Protein AF-A0A847BJX9-F1 (afdb_monomer_lite)

Radius of gyration: 19.67 Å; chains: 1; bounding box: 45×33×48 Å

Structure (mmCIF, N/CA/C/O backbone):
data_AF-A0A847BJX9-F1
#
_entry.id   AF-A0A847BJX9-F1
#
loop_
_atom_site.group_PDB
_atom_site.id
_atom_site.type_symbol
_atom_site.label_atom_id
_atom_site.label_alt_id
_atom_site.label_comp_id
_atom_site.label_asym_id
_atom_site.label_entity_id
_atom_site.label_seq_id
_atom_site.pdbx_PDB_ins_code
_atom_site.Cartn_x
_atom_site.Cartn_y
_atom_site.Cartn_z
_atom_site.occupancy
_atom_site.B_iso_or_equiv
_atom_site.auth_seq_id
_atom_site.auth_comp_id
_atom_site.auth_asym_id
_atom_site.auth_atom_id
_atom_site.pdbx_PDB_model_num
ATOM 1 N N . MET A 1 1 ? -15.740 -5.494 -21.983 1.00 63.59 1 MET A N 1
ATOM 2 C CA . MET A 1 1 ? -16.234 -5.280 -20.609 1.00 63.59 1 MET A CA 1
ATOM 3 C C . MET A 1 1 ? -17.087 -4.035 -20.627 1.00 63.59 1 MET A C 1
ATOM 5 O O . MET A 1 1 ? -16.631 -3.018 -21.142 1.00 63.59 1 MET A O 1
ATOM 9 N N . SER A 1 2 ? -18.338 -4.132 -20.196 1.00 86.06 2 SER A N 1
ATOM 10 C CA . SER A 1 2 ? -19.243 -2.979 -20.210 1.00 86.06 2 SER A CA 1
ATOM 11 C C . SER A 1 2 ? -18.883 -2.010 -19.076 1.00 86.06 2 SER A C 1
ATOM 13 O O . SER A 1 2 ? -18.376 -2.424 -18.034 1.00 86.06 2 SER A O 1
ATOM 15 N N . HIS A 1 3 ? -19.139 -0.709 -19.247 1.00 85.31 3 HIS A N 1
ATOM 16 C CA . HIS A 1 3 ? -18.865 0.291 -18.201 1.00 85.31 3 HIS A CA 1
ATOM 17 C C . HIS A 1 3 ? -19.582 -0.025 -16.874 1.00 85.31 3 HIS A C 1
ATOM 19 O O . HIS A 1 3 ? -19.075 0.299 -15.802 1.00 85.31 3 HIS A O 1
ATOM 25 N N . LEU A 1 4 ? -20.726 -0.714 -16.944 1.00 87.62 4 LEU A N 1
ATOM 26 C CA . LEU A 1 4 ? -21.497 -1.163 -15.785 1.00 87.62 4 LEU A CA 1
ATOM 27 C C . LEU A 1 4 ? -20.768 -2.250 -14.980 1.00 87.62 4 LEU A C 1
ATOM 29 O O . LEU A 1 4 ? -20.780 -2.206 -13.752 1.00 87.62 4 LEU A O 1
ATOM 33 N N . GLU A 1 5 ? -20.074 -3.177 -15.646 1.00 89.88 5 GLU A N 1
ATOM 34 C CA . GLU A 1 5 ? -19.258 -4.196 -14.970 1.00 89.88 5 GLU A CA 1
ATOM 35 C C . GLU A 1 5 ? -18.100 -3.548 -14.205 1.00 89.88 5 GLU A C 1
ATOM 37 O O . GLU A 1 5 ? -17.896 -3.845 -13.030 1.00 89.88 5 GLU A O 1
ATOM 42 N N . LEU A 1 6 ? -17.393 -2.601 -14.830 1.00 92.38 6 LEU A N 1
ATOM 43 C CA . LEU A 1 6 ? -16.296 -1.853 -14.201 1.00 92.38 6 LEU A CA 1
ATOM 44 C C . LEU A 1 6 ? -16.742 -1.144 -12.917 1.00 92.38 6 LEU A C 1
ATOM 46 O O . LEU A 1 6 ? -16.083 -1.265 -11.884 1.00 92.38 6 LEU A O 1
ATOM 50 N N . ILE A 1 7 ? -17.883 -0.452 -12.962 1.00 94.25 7 ILE A N 1
ATOM 51 C CA . ILE A 1 7 ? -18.446 0.225 -11.788 1.00 94.25 7 ILE A CA 1
ATOM 52 C C . ILE A 1 7 ? -18.801 -0.795 -10.702 1.00 94.25 7 ILE A C 1
ATOM 54 O O . ILE A 1 7 ? -18.477 -0.577 -9.535 1.00 94.25 7 ILE A O 1
ATOM 58 N N . SER A 1 8 ? -19.401 -1.930 -11.072 1.00 92.75 8 SER A N 1
ATOM 59 C CA . SER A 1 8 ? -19.750 -2.976 -10.106 1.00 92.75 8 SER A CA 1
ATOM 60 C C . SER A 1 8 ? -18.516 -3.548 -9.394 1.00 92.75 8 SER A C 1
ATOM 62 O O . SER A 1 8 ? -18.521 -3.665 -8.169 1.00 92.75 8 SER A O 1
ATOM 64 N N . TYR A 1 9 ? -17.420 -3.799 -10.120 1.00 94.38 9 TYR A N 1
ATOM 65 C CA . TYR A 1 9 ? -16.166 -4.269 -9.530 1.00 94.38 9 TYR A CA 1
ATOM 66 C C . TYR A 1 9 ? -15.570 -3.250 -8.564 1.00 94.38 9 TYR A C 1
ATOM 68 O O . TYR A 1 9 ? -15.200 -3.612 -7.448 1.00 94.38 9 TYR A O 1
ATOM 76 N N . ILE A 1 10 ? -15.517 -1.975 -8.959 1.00 93.88 10 ILE A N 1
ATOM 77 C CA . ILE A 1 10 ? -14.992 -0.905 -8.103 1.00 93.88 10 ILE A CA 1
ATOM 78 C C . ILE A 1 10 ? -15.798 -0.818 -6.805 1.00 93.88 10 ILE A C 1
ATOM 80 O O . ILE A 1 10 ? -15.204 -0.749 -5.730 1.00 93.88 10 ILE A O 1
ATOM 84 N N . VAL A 1 11 ? -17.130 -0.878 -6.883 1.00 95.50 11 VAL A N 1
ATOM 85 C CA . VAL A 1 11 ? -18.009 -0.820 -5.705 1.00 95.50 11 VAL A CA 1
ATOM 86 C C . VAL A 1 11 ? -17.778 -2.012 -4.779 1.00 95.50 11 VAL A C 1
ATOM 88 O O . VAL A 1 11 ? -17.612 -1.821 -3.574 1.00 95.50 11 VAL A O 1
ATOM 91 N N . VAL A 1 12 ? -17.713 -3.232 -5.319 1.00 95.62 12 VAL A N 1
ATOM 92 C CA . VAL A 1 12 ? -17.476 -4.442 -4.514 1.00 95.62 12 VAL A CA 1
ATOM 93 C C . VAL A 1 12 ? -16.093 -4.406 -3.861 1.00 95.62 12 VAL A C 1
ATOM 95 O O . VAL A 1 12 ? -15.980 -4.646 -2.659 1.00 95.62 12 VAL A O 1
ATOM 98 N N . CYS A 1 13 ? -15.045 -4.050 -4.607 1.00 94.56 13 CYS A N 1
ATOM 99 C CA . CYS A 1 13 ? -13.689 -3.923 -4.069 1.00 94.56 13 CYS A CA 1
ATOM 100 C C . CYS A 1 13 ? -13.593 -2.822 -3.006 1.00 94.56 13 CYS A C 1
ATOM 102 O O . CYS A 1 13 ? -12.949 -3.026 -1.972 1.00 94.56 13 CYS A O 1
ATOM 104 N N . ALA A 1 14 ? -14.243 -1.676 -3.223 1.00 92.75 14 ALA A N 1
ATOM 105 C CA . ALA A 1 14 ? -14.291 -0.590 -2.253 1.00 92.75 14 ALA A CA 1
ATOM 106 C C . ALA A 1 14 ? -14.977 -1.048 -0.961 1.00 92.75 14 ALA A C 1
ATOM 108 O O . ALA A 1 14 ? -14.399 -0.902 0.115 1.00 92.75 14 ALA A O 1
ATOM 109 N N . LEU A 1 15 ? -16.153 -1.675 -1.062 1.00 94.88 15 LEU A N 1
ATOM 110 C CA . LEU A 1 15 ? -16.883 -2.206 0.090 1.00 94.88 15 LEU A CA 1
ATOM 111 C C . LEU A 1 15 ? -16.076 -3.262 0.846 1.00 94.88 15 LEU A C 1
ATOM 113 O O . LEU A 1 15 ? -15.964 -3.176 2.066 1.00 94.88 15 LEU A O 1
ATOM 117 N N . ALA A 1 16 ? -15.459 -4.212 0.143 1.00 93.12 16 ALA A N 1
ATOM 118 C CA . ALA A 1 16 ? -14.622 -5.235 0.765 1.00 93.12 16 ALA A CA 1
ATOM 119 C C . ALA A 1 16 ? -13.405 -4.626 1.487 1.00 93.12 16 ALA A C 1
ATOM 121 O O . ALA A 1 16 ? -13.084 -5.011 2.614 1.00 93.12 16 ALA A O 1
ATOM 122 N N . THR A 1 17 ? -12.753 -3.627 0.883 1.00 91.25 17 THR A N 1
ATOM 123 C CA . THR A 1 17 ? -11.612 -2.917 1.490 1.00 91.25 17 THR A CA 1
ATOM 124 C C . THR A 1 17 ? -12.039 -2.124 2.725 1.00 91.25 17 THR A C 1
ATOM 126 O O . THR A 1 17 ? -11.358 -2.140 3.750 1.00 91.25 17 THR A O 1
ATOM 129 N N . PHE A 1 18 ? -13.181 -1.438 2.660 1.00 89.19 18 PHE A N 1
ATOM 130 C CA . PHE A 1 18 ? -13.722 -0.717 3.807 1.00 89.19 18 PHE A CA 1
ATOM 131 C C . PHE A 1 18 ? -14.114 -1.669 4.931 1.00 89.19 18 PHE A C 1
ATOM 133 O O . PHE A 1 18 ? -13.720 -1.441 6.070 1.00 89.19 18 PHE A O 1
ATOM 140 N N . ALA A 1 19 ? -14.817 -2.757 4.621 1.00 90.56 19 ALA A N 1
ATOM 141 C CA . ALA A 1 19 ? -15.215 -3.750 5.610 1.00 90.56 19 ALA A CA 1
ATOM 142 C C . ALA A 1 19 ? -13.990 -4.344 6.322 1.00 90.56 19 ALA A C 1
ATOM 144 O O . ALA A 1 19 ? -13.923 -4.329 7.548 1.00 90.56 19 ALA A O 1
ATOM 145 N N . THR A 1 20 ? -12.972 -4.771 5.572 1.00 86.75 20 THR A N 1
ATOM 146 C CA . THR A 1 20 ? -11.734 -5.335 6.144 1.00 86.75 20 THR A CA 1
ATOM 147 C C . THR A 1 20 ? -10.923 -4.335 6.965 1.00 86.75 20 THR A C 1
ATOM 149 O O . THR A 1 20 ? -10.228 -4.750 7.888 1.00 86.75 20 THR A O 1
ATOM 152 N N . ARG A 1 21 ? -11.028 -3.026 6.693 1.00 83.81 21 ARG A N 1
ATOM 153 C CA . ARG A 1 21 ? -10.430 -1.983 7.542 1.00 83.81 21 ARG A CA 1
ATOM 154 C C . ARG A 1 21 ? -11.271 -1.672 8.773 1.00 83.81 21 ARG A C 1
ATOM 156 O O . ARG A 1 21 ? -10.707 -1.502 9.843 1.00 83.81 21 ARG A O 1
ATOM 163 N N . ILE A 1 22 ? -12.593 -1.601 8.653 1.00 82.56 22 ILE A N 1
ATOM 164 C CA . ILE A 1 22 ? -13.490 -1.240 9.762 1.00 82.56 22 ILE A CA 1
ATOM 165 C C . ILE A 1 22 ? -13.558 -2.362 10.801 1.00 82.56 22 ILE A C 1
ATOM 167 O O . ILE A 1 22 ? -13.583 -2.074 11.993 1.00 82.56 22 ILE A O 1
ATOM 171 N N . VAL A 1 23 ? -13.530 -3.628 10.377 1.00 82.44 23 VAL A N 1
ATOM 172 C CA . VAL A 1 23 ? -13.563 -4.798 11.272 1.00 82.44 23 VAL A CA 1
ATOM 173 C C . VAL A 1 23 ? -12.517 -4.721 12.395 1.00 82.44 23 VAL A C 1
ATOM 175 O O . VAL A 1 23 ? -12.924 -4.788 13.556 1.00 82.44 23 VAL A O 1
ATOM 178 N N . PRO A 1 24 ? -11.208 -4.529 12.129 1.00 74.88 24 PRO A N 1
ATOM 179 C CA . PRO A 1 24 ? -10.222 -4.413 13.197 1.00 74.88 24 PRO A CA 1
ATOM 180 C C . PRO A 1 24 ? -10.436 -3.159 14.053 1.00 74.88 24 PRO A C 1
ATOM 182 O O . PRO A 1 24 ? -10.252 -3.237 15.262 1.00 74.88 24 PRO A O 1
ATOM 185 N N . PHE A 1 25 ? -10.887 -2.032 13.489 1.00 72.38 25 PHE A N 1
ATOM 186 C CA . PHE A 1 25 ? -11.148 -0.818 14.277 1.00 72.38 25 PHE A CA 1
ATOM 187 C C . PHE A 1 25 ? -12.363 -0.938 15.201 1.00 72.38 25 PHE A C 1
ATOM 189 O O . PHE A 1 25 ? -12.322 -0.428 16.314 1.00 72.38 25 PHE A O 1
ATOM 196 N N . VAL A 1 26 ? -13.433 -1.613 14.780 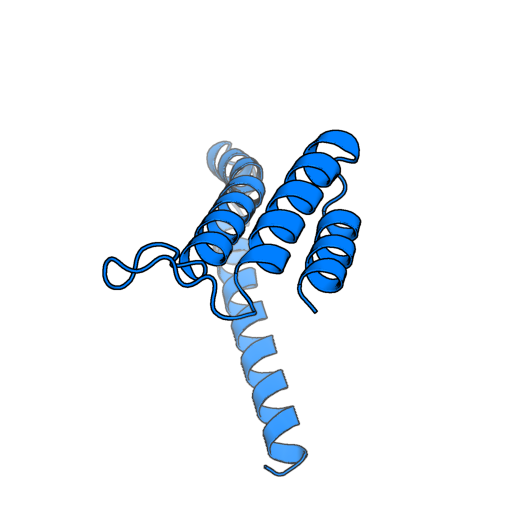1.00 77.44 26 VAL A N 1
ATOM 197 C CA . VAL A 1 26 ? -14.629 -1.817 15.613 1.00 77.44 26 VAL A CA 1
ATOM 198 C C . VAL A 1 26 ? -14.378 -2.905 16.654 1.00 77.44 26 VAL A C 1
ATOM 200 O O . VAL A 1 26 ? -14.730 -2.724 17.818 1.00 77.44 26 VAL A O 1
ATOM 203 N N . ALA A 1 27 ? -13.718 -4.002 16.269 1.00 76.06 27 ALA A N 1
ATOM 204 C CA . ALA A 1 27 ? -13.392 -5.096 17.181 1.00 76.06 27 ALA A CA 1
ATOM 205 C C . ALA A 1 27 ? -12.370 -4.687 18.255 1.00 76.06 27 ALA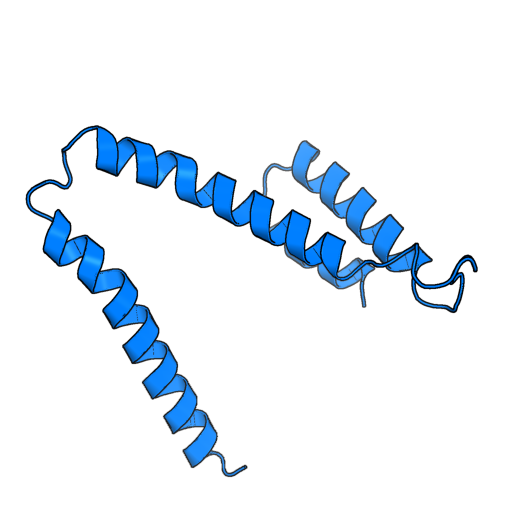 A C 1
ATOM 207 O O . ALA A 1 27 ? -12.513 -5.082 19.409 1.00 76.06 27 ALA A O 1
ATOM 208 N N . LEU A 1 28 ? -11.360 -3.879 17.902 1.00 69.44 28 LEU A N 1
ATOM 209 C CA . LEU A 1 28 ? -10.336 -3.400 18.839 1.00 69.44 28 LEU A CA 1
ATOM 210 C C . LEU A 1 28 ? -10.617 -1.982 19.361 1.00 69.44 28 LEU A C 1
ATOM 212 O O . LEU A 1 28 ? -9.840 -1.473 20.162 1.00 69.44 28 LEU A O 1
ATOM 216 N N . GLY A 1 29 ? -11.722 -1.341 18.968 1.00 65.50 29 GLY A N 1
ATOM 217 C CA . GLY A 1 29 ? -12.018 0.058 19.306 1.00 65.50 29 GLY A CA 1
ATOM 218 C C . GLY A 1 29 ? -12.123 0.331 20.808 1.00 65.50 29 GLY A C 1
ATOM 219 O O . GLY A 1 29 ? -11.760 1.411 21.261 1.00 65.50 29 GLY A O 1
ATOM 220 N N . LYS A 1 30 ? -12.539 -0.665 21.605 1.00 63.50 30 LYS A N 1
ATOM 221 C CA . LYS A 1 30 ? -12.582 -0.573 23.078 1.00 63.50 30 LYS A CA 1
ATOM 222 C C . LYS A 1 30 ? -11.221 -0.787 23.752 1.00 63.50 30 LYS A C 1
ATOM 224 O O . LYS A 1 30 ? -11.045 -0.382 24.894 1.00 63.50 30 LYS A O 1
ATOM 229 N N . GLN A 1 31 ? -10.267 -1.403 23.055 1.00 62.94 31 GLN A N 1
ATOM 230 C CA . GLN A 1 31 ? -8.889 -1.645 23.496 1.00 62.94 31 GLN A CA 1
ATOM 231 C C . GLN A 1 31 ? -7.885 -0.825 22.669 1.00 62.94 31 GLN A C 1
ATOM 233 O O . GLN A 1 31 ? -6.696 -1.136 22.655 1.00 62.94 31 GLN A O 1
ATOM 238 N N . ALA A 1 32 ? -8.340 0.229 21.984 1.00 60.53 32 ALA A N 1
ATOM 239 C CA . ALA A 1 32 ? -7.501 1.055 21.118 1.00 60.53 32 ALA A CA 1
ATOM 240 C C . ALA A 1 32 ? -6.339 1.723 21.879 1.00 60.53 32 ALA A C 1
ATOM 242 O O . ALA A 1 32 ? -5.293 1.994 21.294 1.00 60.53 32 ALA A O 1
ATOM 243 N N . GLU A 1 33 ? -6.492 1.919 23.192 1.00 61.94 33 GLU A N 1
ATOM 244 C CA . GLU A 1 33 ? -5.457 2.447 24.089 1.00 61.94 33 GLU A CA 1
ATOM 245 C C . GLU A 1 33 ? -4.480 1.374 24.604 1.00 61.94 33 GLU A C 1
ATOM 247 O O . GLU A 1 33 ? -3.526 1.687 25.316 1.00 61.94 33 GLU A O 1
ATOM 252 N N . HIS A 1 34 ? -4.674 0.097 24.250 1.00 68.88 34 HIS A N 1
ATOM 253 C CA . HIS A 1 34 ? -3.763 -0.963 24.662 1.00 68.88 34 HIS A CA 1
ATOM 254 C C . HIS A 1 34 ? -2.394 -0.762 23.983 1.00 68.88 34 HIS A C 1
ATOM 256 O O . HIS A 1 34 ? -2.324 -0.674 22.750 1.00 68.88 34 HIS A O 1
ATOM 262 N N . PRO A 1 35 ? -1.279 -0.755 24.739 1.00 73.25 35 PRO A N 1
ATOM 263 C CA . PRO A 1 35 ? 0.041 -0.366 24.234 1.00 73.25 35 PRO A CA 1
ATOM 264 C C . PRO A 1 35 ? 0.511 -1.198 23.032 1.00 73.25 35 PRO A C 1
ATOM 266 O O . PRO A 1 35 ? 1.236 -0.691 22.180 1.00 73.25 35 PRO A O 1
ATOM 269 N N . LEU A 1 36 ? 0.057 -2.452 22.915 1.00 74.06 36 LEU A N 1
ATOM 270 C CA . LEU A 1 36 ? 0.354 -3.320 21.768 1.00 74.06 36 LEU A CA 1
ATOM 271 C C . LEU A 1 36 ? -0.282 -2.843 20.453 1.00 74.06 36 LEU A C 1
ATOM 273 O O . LEU A 1 36 ? 0.370 -2.926 19.417 1.00 74.06 36 LEU A O 1
ATOM 277 N N . VAL A 1 37 ? -1.517 -2.330 20.471 1.00 74.81 37 VAL A N 1
ATOM 278 C CA . VAL A 1 37 ? -2.217 -1.877 19.252 1.00 74.81 37 VAL A CA 1
ATOM 279 C C . VAL A 1 37 ? -1.547 -0.620 18.701 1.00 74.81 37 VAL A C 1
ATOM 281 O O . VAL A 1 37 ? -1.283 -0.528 17.503 1.00 74.81 37 VAL A O 1
ATOM 284 N N . LEU A 1 38 ? -1.176 0.304 19.592 1.00 73.69 38 LEU A N 1
ATOM 285 C CA . LEU A 1 38 ? -0.432 1.515 19.246 1.00 73.69 38 LEU A CA 1
ATOM 286 C C . LEU A 1 38 ? 0.979 1.192 18.727 1.00 73.69 38 LEU A C 1
ATOM 288 O O . LEU A 1 38 ? 1.461 1.815 17.780 1.00 73.69 38 LEU A O 1
ATOM 292 N N . HIS A 1 39 ? 1.633 0.190 19.325 1.00 77.50 39 HIS A N 1
ATOM 293 C CA . HIS A 1 39 ? 2.929 -0.295 18.865 1.00 77.50 39 HIS A CA 1
ATOM 294 C C . HIS A 1 39 ? 2.802 -0.886 17.457 1.00 77.50 39 HIS A C 1
ATOM 296 O O . HIS A 1 39 ? 3.462 -0.401 16.542 1.00 77.50 39 HIS A O 1
ATOM 302 N N . LEU A 1 40 ? 1.897 -1.847 17.240 1.00 80.44 40 LEU A N 1
ATOM 303 C CA . LEU A 1 40 ? 1.661 -2.441 15.921 1.00 80.44 40 LEU A CA 1
ATOM 304 C C . LEU A 1 40 ? 1.336 -1.371 14.872 1.00 80.44 40 LEU A C 1
ATOM 306 O O . LEU A 1 40 ? 1.978 -1.348 13.826 1.00 80.44 40 LEU A O 1
ATOM 310 N N . GLY A 1 41 ? 0.426 -0.439 15.167 1.00 77.62 41 GLY A N 1
ATOM 311 C CA . GLY A 1 41 ? 0.076 0.656 14.257 1.00 77.62 41 GLY A CA 1
ATOM 312 C C . GLY A 1 41 ? 1.264 1.543 13.862 1.00 77.62 41 GLY A C 1
ATOM 313 O O . GLY A 1 41 ? 1.299 2.049 12.743 1.00 77.62 41 GLY A O 1
ATOM 314 N N . ARG A 1 42 ? 2.271 1.687 14.733 1.00 79.94 42 ARG A N 1
ATOM 315 C CA . ARG A 1 42 ? 3.495 2.453 14.452 1.00 79.94 42 ARG A CA 1
ATOM 316 C C . ARG A 1 42 ? 4.496 1.702 13.566 1.00 79.94 42 ARG A C 1
ATOM 318 O O . ARG A 1 42 ? 5.164 2.341 12.758 1.00 79.94 42 ARG A O 1
ATOM 325 N N . TYR A 1 43 ? 4.614 0.378 13.698 1.00 82.06 43 TYR A N 1
ATOM 326 C CA . TYR A 1 43 ? 5.587 -0.426 12.929 1.00 82.06 43 TYR A CA 1
ATOM 327 C C . TYR A 1 43 ? 5.015 -1.050 11.655 1.00 82.06 43 TYR A C 1
ATOM 329 O O . TYR A 1 43 ? 5.775 -1.404 10.755 1.00 82.06 43 TYR A O 1
ATOM 337 N N . LEU A 1 44 ? 3.692 -1.149 11.541 1.00 83.44 44 LEU A N 1
ATOM 338 C CA . LEU A 1 44 ? 3.032 -1.748 10.386 1.00 83.44 44 LEU A CA 1
ATOM 339 C C . LEU A 1 44 ? 3.235 -0.937 9.090 1.00 83.44 44 LEU A C 1
ATOM 341 O O . LEU A 1 44 ? 3.592 -1.556 8.088 1.00 83.44 44 LEU A O 1
ATOM 345 N N . PRO A 1 45 ? 3.123 0.410 9.062 1.00 83.94 45 PRO A N 1
ATOM 346 C CA . PRO A 1 45 ? 3.378 1.174 7.839 1.00 83.94 45 PRO A CA 1
ATOM 347 C C . PRO A 1 45 ? 4.822 1.032 7.317 1.00 83.94 45 PRO A C 1
ATOM 349 O O . PRO A 1 45 ? 4.980 0.716 6.136 1.00 83.94 45 PRO A O 1
ATOM 352 N N . PRO A 1 46 ? 5.879 1.169 8.150 1.00 82.06 46 PRO A N 1
ATOM 353 C CA . PRO A 1 46 ? 7.250 0.885 7.720 1.00 82.06 46 PRO A CA 1
ATOM 354 C C . PRO A 1 46 ? 7.454 -0.557 7.232 1.00 82.06 46 PRO A C 1
ATOM 356 O O . PRO A 1 46 ? 8.126 -0.770 6.224 1.00 82.06 46 PRO A O 1
ATOM 359 N N . ALA A 1 47 ? 6.859 -1.547 7.909 1.00 85.25 47 ALA A N 1
ATOM 360 C CA . ALA A 1 47 ? 6.986 -2.955 7.530 1.00 85.25 47 ALA A CA 1
ATOM 361 C C . ALA A 1 47 ? 6.348 -3.246 6.163 1.00 85.25 47 ALA A C 1
ATOM 363 O O . ALA A 1 47 ? 6.960 -3.900 5.321 1.00 85.25 47 ALA A O 1
ATOM 364 N N . VAL A 1 48 ? 5.147 -2.720 5.908 1.00 86.00 48 VAL A N 1
ATOM 365 C CA . VAL A 1 48 ? 4.484 -2.857 4.602 1.00 86.00 48 VAL A CA 1
ATOM 366 C C . VAL A 1 48 ? 5.307 -2.177 3.509 1.00 86.00 48 VAL A C 1
ATOM 368 O O . VAL A 1 48 ? 5.478 -2.746 2.434 1.00 86.00 48 VAL A O 1
ATOM 371 N N . MET A 1 49 ? 5.874 -1.000 3.787 1.00 80.94 49 MET A N 1
ATOM 372 C CA . MET A 1 49 ? 6.729 -0.296 2.831 1.00 80.94 49 MET A CA 1
ATOM 373 C C . MET A 1 49 ? 7.972 -1.118 2.456 1.00 80.94 49 MET A C 1
ATOM 375 O O . MET A 1 49 ? 8.304 -1.214 1.277 1.00 80.94 49 MET A O 1
ATOM 379 N N . LEU A 1 50 ? 8.605 -1.779 3.430 1.00 82.81 50 LEU A N 1
ATOM 380 C CA . LEU A 1 50 ? 9.714 -2.705 3.187 1.00 82.81 50 LEU A CA 1
ATOM 381 C C . LEU A 1 50 ? 9.289 -3.877 2.289 1.00 82.81 50 LEU A C 1
ATOM 383 O O . LEU A 1 50 ? 9.971 -4.183 1.314 1.00 82.81 50 LEU A O 1
ATOM 387 N N . VAL A 1 51 ? 8.158 -4.520 2.598 1.00 82.56 51 VAL A N 1
ATOM 388 C CA . VAL A 1 51 ? 7.645 -5.654 1.813 1.00 82.56 51 VAL A CA 1
ATOM 389 C C . VAL A 1 51 ? 7.362 -5.241 0.371 1.00 82.56 51 VAL A C 1
ATOM 391 O O . VAL A 1 51 ? 7.719 -5.980 -0.540 1.00 82.56 51 VAL A O 1
ATOM 394 N N . LEU A 1 52 ? 6.780 -4.059 0.147 1.00 79.00 52 LEU A N 1
ATOM 395 C CA . LEU A 1 52 ? 6.533 -3.538 -1.200 1.00 79.00 52 LEU A CA 1
ATOM 396 C C . LEU A 1 52 ? 7.833 -3.342 -1.988 1.00 79.00 52 LEU A C 1
ATOM 398 O O . LEU A 1 52 ? 7.887 -3.705 -3.159 1.00 79.00 52 LEU A O 1
ATOM 402 N N . VAL A 1 53 ? 8.890 -2.830 -1.348 1.00 75.38 53 VAL A N 1
ATOM 403 C CA . VAL A 1 53 ? 10.214 -2.695 -1.978 1.00 75.38 53 VAL A CA 1
ATOM 404 C C . VAL A 1 53 ? 10.808 -4.067 -2.303 1.00 75.38 53 VAL A C 1
ATOM 406 O O . VAL A 1 53 ? 11.237 -4.288 -3.432 1.00 75.38 53 VAL A O 1
ATOM 409 N N . ILE A 1 54 ? 10.787 -5.012 -1.357 1.00 76.94 54 ILE A N 1
ATOM 410 C CA . ILE A 1 54 ? 11.271 -6.385 -1.584 1.00 76.94 54 ILE A CA 1
ATOM 411 C C . ILE A 1 54 ? 10.497 -7.043 -2.728 1.00 76.94 54 ILE A C 1
ATOM 413 O O . ILE A 1 54 ? 11.091 -7.709 -3.569 1.00 76.94 54 ILE A O 1
ATOM 417 N N . TYR A 1 55 ? 9.180 -6.853 -2.780 1.00 74.25 55 TYR A N 1
ATOM 418 C CA . TYR A 1 55 ? 8.336 -7.420 -3.823 1.00 74.25 55 TYR A CA 1
ATOM 419 C C . TYR A 1 55 ? 8.618 -6.795 -5.194 1.00 74.25 55 TYR A C 1
ATOM 421 O O . TYR A 1 55 ? 8.756 -7.523 -6.171 1.00 74.25 55 TYR A O 1
ATOM 429 N N . ALA A 1 56 ? 8.786 -5.473 -5.262 1.00 71.38 56 ALA A N 1
ATOM 430 C CA . ALA A 1 56 ? 9.187 -4.786 -6.489 1.00 71.38 56 ALA A CA 1
ATOM 431 C C . ALA A 1 56 ? 10.555 -5.276 -7.000 1.00 71.38 56 ALA A C 1
ATOM 433 O O . ALA A 1 56 ? 10.742 -5.460 -8.200 1.00 71.38 56 ALA A O 1
ATOM 434 N N . LEU A 1 57 ? 11.492 -5.557 -6.089 1.00 66.50 57 LEU A N 1
ATOM 435 C CA . LEU A 1 57 ? 12.786 -6.162 -6.416 1.00 66.50 57 LEU A CA 1
ATOM 436 C C . LEU A 1 57 ? 12.694 -7.665 -6.721 1.00 66.50 57 LEU A C 1
ATOM 438 O O . LEU A 1 57 ? 13.570 -8.192 -7.389 1.00 66.50 57 LEU A O 1
ATOM 442 N N . ARG A 1 58 ? 11.655 -8.373 -6.268 1.00 65.19 58 ARG A N 1
ATOM 443 C CA . ARG A 1 58 ? 11.436 -9.793 -6.596 1.00 65.19 58 ARG A CA 1
ATOM 444 C C . ARG A 1 58 ? 11.065 -9.988 -8.064 1.00 65.19 58 ARG A C 1
ATOM 446 O O . ARG A 1 58 ? 11.414 -11.009 -8.652 1.00 65.19 58 ARG A O 1
ATOM 453 N N . GLU A 1 59 ? 10.345 -9.026 -8.631 1.00 59.16 59 GLU A N 1
ATOM 454 C CA . GLU A 1 59 ? 10.028 -8.996 -10.062 1.00 59.16 59 GLU A CA 1
ATOM 455 C C . GLU A 1 59 ? 11.295 -8.760 -10.906 1.00 59.16 59 GLU A C 1
ATOM 457 O O . GLU A 1 59 ? 11.402 -9.229 -12.036 1.00 59.16 59 GLU A O 1
ATOM 462 N N . PHE A 1 60 ? 12.309 -8.112 -10.324 1.00 56.34 60 PHE A N 1
ATOM 463 C CA . PHE A 1 60 ? 13.650 -8.030 -10.888 1.00 56.34 60 PHE A CA 1
ATOM 464 C C . PHE A 1 60 ? 14.366 -9.381 -10.697 1.00 56.34 60 PHE A C 1
ATOM 466 O O . PHE A 1 60 ? 14.974 -9.646 -9.660 1.00 56.34 60 PHE A O 1
ATOM 473 N N . ARG A 1 61 ? 14.289 -10.266 -11.701 1.00 52.97 61 ARG A N 1
ATOM 474 C CA . ARG A 1 61 ? 15.042 -11.535 -11.761 1.00 52.97 61 ARG A CA 1
ATOM 475 C C . ARG A 1 61 ? 16.305 -11.384 -12.624 1.00 52.97 61 ARG A C 1
ATOM 477 O O . ARG A 1 61 ? 16.279 -11.728 -13.802 1.00 52.97 61 ARG A O 1
ATOM 484 N N . PRO A 1 62 ? 17.444 -10.928 -12.074 1.00 50.50 62 PRO A N 1
ATOM 485 C CA . PRO A 1 62 ? 18.699 -10.841 -12.826 1.00 50.50 62 PRO A CA 1
ATOM 486 C C . PRO A 1 62 ? 19.343 -12.213 -13.109 1.00 50.50 62 PRO A C 1
ATOM 488 O O . PRO A 1 62 ? 20.317 -12.284 -13.851 1.00 50.50 62 PRO A O 1
ATOM 491 N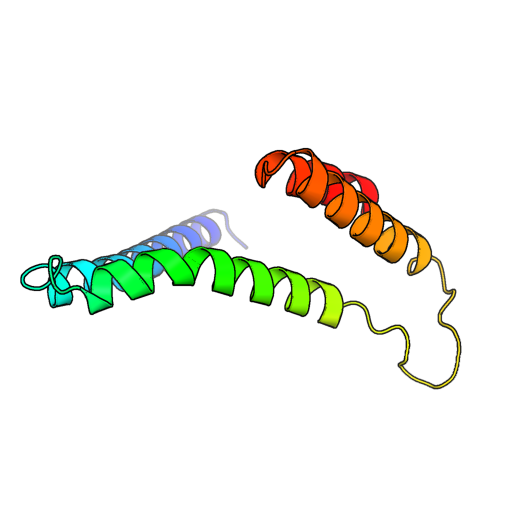 N . LEU A 1 63 ? 18.837 -13.297 -12.504 1.00 45.62 63 LEU A N 1
ATOM 492 C CA . LEU A 1 63 ? 19.480 -14.617 -12.436 1.00 45.62 63 LEU A CA 1
ATOM 493 C C . LEU A 1 63 ? 18.557 -15.769 -12.879 1.00 45.62 63 LEU A C 1
ATOM 495 O O . LEU A 1 63 ? 18.679 -16.887 -12.383 1.00 45.62 63 LEU A O 1
ATOM 499 N N . GLU A 1 64 ? 17.635 -15.540 -13.815 1.00 42.34 64 GLU A N 1
ATOM 500 C CA . GLU A 1 64 ? 17.019 -16.661 -14.536 1.00 42.34 64 GLU A CA 1
ATOM 501 C C . GLU A 1 64 ? 17.914 -17.089 -15.703 1.00 42.34 64 GLU A C 1
ATOM 503 O O . GLU A 1 64 ? 18.020 -16.400 -16.714 1.00 42.34 64 GLU A O 1
ATOM 508 N N . GLY A 1 65 ? 18.565 -18.248 -15.552 1.00 45.66 65 GLY A N 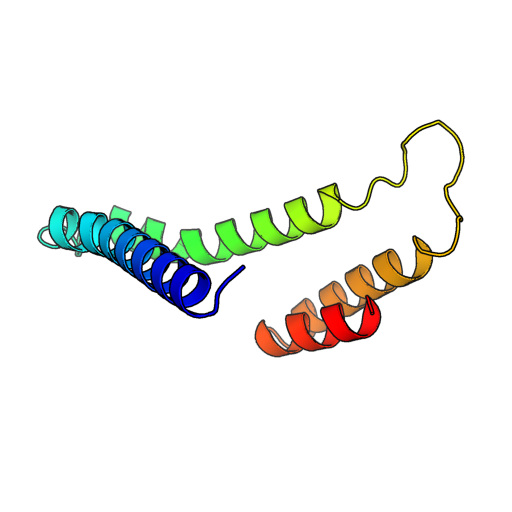1
ATOM 509 C CA . GLY A 1 65 ? 19.122 -18.998 -16.682 1.00 45.66 65 GLY A CA 1
ATOM 510 C C . GLY A 1 65 ? 20.591 -18.759 -17.045 1.00 45.66 65 GLY A C 1
ATOM 511 O O . GLY A 1 65 ? 20.956 -19.015 -18.187 1.00 45.66 65 GLY A O 1
ATOM 512 N N . GLY A 1 66 ? 21.452 -18.298 -16.127 1.00 46.53 66 GLY A N 1
ATOM 513 C CA . GLY A 1 66 ? 22.913 -18.296 -16.351 1.00 46.53 66 GLY A CA 1
ATOM 514 C C . GLY A 1 66 ? 23.400 -17.424 -17.518 1.00 46.53 66 GLY A C 1
ATOM 515 O O . GLY A 1 66 ? 24.549 -17.536 -17.935 1.00 46.53 66 GLY A O 1
ATOM 516 N N . GLN A 1 67 ? 22.541 -16.547 -18.031 1.00 40.91 67 GLN A N 1
ATOM 517 C CA . GLN A 1 67 ? 22.880 -15.513 -18.992 1.00 40.91 67 GLN A CA 1
ATOM 518 C C . GLN A 1 67 ? 22.484 -14.181 -18.371 1.00 40.91 67 GLN A C 1
ATOM 520 O O . GLN A 1 67 ? 21.370 -14.024 -17.870 1.00 40.91 67 GLN A O 1
ATOM 525 N N . LEU A 1 68 ? 23.415 -13.229 -18.380 1.00 42.38 68 LEU A N 1
ATOM 526 C CA . LEU A 1 68 ? 23.114 -11.834 -18.099 1.00 42.38 68 LEU A CA 1
ATOM 527 C C . LEU A 1 68 ? 22.065 -11.399 -19.125 1.00 42.38 68 LEU A C 1
ATOM 529 O O . LEU A 1 68 ? 22.412 -11.089 -20.263 1.00 42.38 68 LEU A O 1
ATOM 533 N N . ASN A 1 69 ? 20.789 -11.397 -18.735 1.00 45.28 69 ASN A N 1
ATOM 534 C CA . ASN A 1 69 ? 19.717 -10.763 -19.491 1.00 45.28 69 ASN A CA 1
ATOM 535 C C . ASN A 1 69 ? 19.943 -9.241 -19.456 1.00 45.28 69 ASN A C 1
ATOM 537 O O . ASN A 1 69 ? 19.237 -8.474 -18.811 1.00 45.28 69 ASN A O 1
ATOM 541 N N . ILE A 1 70 ? 20.948 -8.814 -20.220 1.00 47.38 70 ILE A N 1
ATOM 542 C CA . ILE A 1 70 ? 21.150 -7.474 -20.779 1.00 47.38 70 ILE A CA 1
ATOM 543 C C . ILE A 1 70 ? 20.189 -7.308 -21.980 1.00 47.38 70 ILE A C 1
ATOM 545 O O . ILE A 1 70 ? 20.402 -6.515 -22.890 1.00 47.38 70 ILE A O 1
ATOM 549 N N . ALA A 1 71 ? 19.096 -8.073 -22.015 1.00 41.91 71 ALA A N 1
ATOM 550 C CA . ALA A 1 71 ? 18.039 -7.918 -22.991 1.00 41.91 71 ALA A CA 1
ATOM 551 C C . ALA A 1 71 ? 17.215 -6.679 -22.616 1.00 41.91 71 ALA A C 1
ATOM 553 O O . ALA A 1 71 ? 16.311 -6.758 -21.790 1.00 41.91 71 ALA A O 1
ATOM 554 N N . ALA A 1 72 ? 17.604 -5.543 -23.203 1.00 51.09 72 ALA A N 1
ATOM 555 C CA . ALA A 1 72 ? 16.897 -4.268 -23.398 1.00 51.09 72 ALA A CA 1
ATOM 556 C C . ALA A 1 72 ? 16.285 -3.518 -22.185 1.00 51.09 72 ALA A C 1
ATOM 558 O O . ALA A 1 72 ? 16.266 -2.292 -22.210 1.00 51.09 72 ALA A O 1
ATOM 559 N N . ASN A 1 73 ? 15.856 -4.189 -21.110 1.00 50.88 73 ASN A N 1
ATOM 560 C CA . ASN A 1 73 ? 14.967 -3.624 -20.082 1.00 50.88 73 ASN A CA 1
ATOM 561 C C . ASN A 1 73 ? 15.524 -3.701 -18.641 1.00 50.88 73 ASN A C 1
ATOM 563 O O . ASN A 1 73 ? 14.931 -3.142 -17.723 1.00 50.88 73 ASN A O 1
ATOM 567 N N . GLY A 1 74 ? 16.658 -4.377 -18.401 1.00 49.28 74 GLY A N 1
ATOM 568 C CA . GLY A 1 74 ? 17.204 -4.576 -17.042 1.00 49.28 74 GLY A CA 1
ATOM 569 C C . GLY A 1 74 ? 17.993 -3.386 -16.469 1.00 49.28 74 GLY A C 1
ATOM 570 O O . GLY A 1 7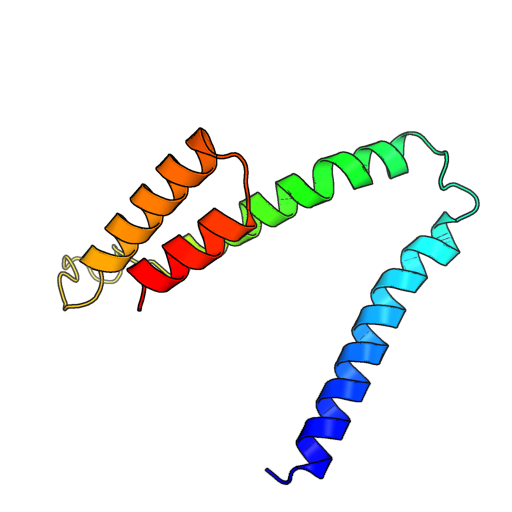4 ? 17.986 -3.143 -15.263 1.00 49.28 74 GLY A O 1
ATOM 571 N N . LEU A 1 75 ? 18.650 -2.612 -17.334 1.00 56.09 75 LEU A N 1
ATOM 572 C CA . LEU A 1 75 ? 19.450 -1.434 -16.978 1.00 56.09 75 LEU A CA 1
ATOM 573 C C . LEU A 1 75 ? 18.622 -0.254 -16.415 1.00 56.09 75 LEU A C 1
ATOM 575 O O . LEU A 1 75 ? 19.021 0.287 -15.378 1.00 56.09 75 LEU A O 1
ATOM 579 N N . PRO A 1 76 ? 17.470 0.135 -17.011 1.00 59.69 76 PRO A N 1
ATOM 580 C CA . PRO A 1 76 ? 16.658 1.232 -16.479 1.00 59.69 76 PRO A CA 1
ATOM 581 C C . PRO A 1 76 ? 16.044 0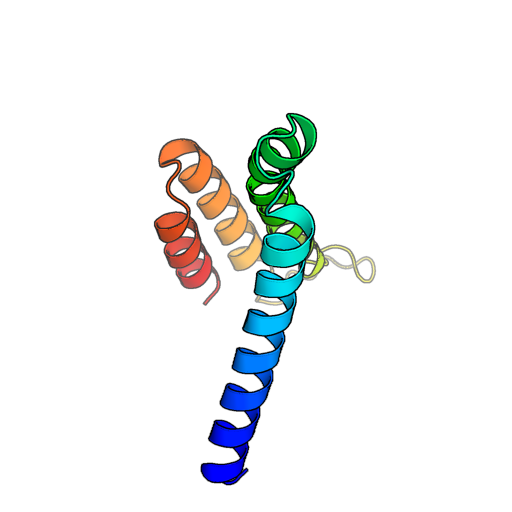.900 -15.116 1.00 59.69 76 PRO A C 1
ATOM 583 O O . PRO A 1 76 ? 15.980 1.772 -14.260 1.00 59.69 76 PRO A O 1
ATOM 586 N N . MET A 1 77 ? 15.685 -0.360 -14.848 1.00 59.84 77 MET A N 1
ATOM 587 C CA . MET A 1 77 ? 15.096 -0.762 -13.564 1.00 59.84 77 MET A CA 1
ATOM 588 C C . MET A 1 77 ? 16.104 -0.704 -12.405 1.00 59.84 77 MET A C 1
ATOM 590 O O . MET A 1 77 ? 15.761 -0.273 -11.304 1.00 59.84 77 MET A O 1
ATOM 594 N N . LEU A 1 78 ? 17.364 -1.074 -12.661 1.00 65.50 78 LEU A N 1
ATOM 595 C CA . LEU A 1 78 ? 18.448 -0.997 -11.676 1.00 65.50 78 LEU A CA 1
ATOM 596 C C . LEU A 1 78 ? 18.800 0.467 -11.368 1.00 65.50 78 LEU A C 1
ATOM 598 O O . LEU A 1 78 ? 18.917 0.839 -10.202 1.00 65.50 78 LEU A O 1
ATOM 602 N N . LEU A 1 79 ? 18.875 1.317 -12.400 1.00 65.31 79 LEU A N 1
ATOM 603 C CA . LEU A 1 79 ? 19.040 2.766 -12.244 1.00 65.31 79 LEU A CA 1
ATOM 604 C C . LEU A 1 79 ? 17.847 3.409 -11.526 1.00 65.31 79 LEU A C 1
ATOM 606 O O . LEU A 1 79 ? 18.059 4.192 -10.604 1.00 65.31 79 LEU A O 1
ATOM 610 N N . ALA A 1 80 ? 16.611 3.047 -11.877 1.00 62.50 80 ALA A N 1
ATOM 611 C CA . ALA A 1 80 ? 15.401 3.537 -11.223 1.00 62.50 80 ALA A CA 1
ATOM 612 C C . ALA A 1 80 ? 15.387 3.168 -9.735 1.00 62.50 80 ALA A C 1
ATOM 614 O O . ALA A 1 80 ? 15.159 4.034 -8.894 1.00 62.50 80 ALA A O 1
ATOM 615 N N . ALA A 1 81 ? 15.709 1.920 -9.382 1.00 67.75 81 ALA A N 1
ATOM 616 C CA . ALA A 1 81 ? 15.807 1.486 -7.989 1.00 67.75 81 ALA A CA 1
ATOM 617 C C . ALA A 1 81 ? 16.900 2.248 -7.217 1.00 67.75 81 ALA A C 1
ATOM 619 O O . ALA A 1 81 ? 16.688 2.649 -6.069 1.00 67.75 81 ALA A O 1
ATOM 620 N N . LEU A 1 82 ? 18.052 2.499 -7.846 1.00 72.44 82 LEU A N 1
ATOM 621 C CA . LEU A 1 82 ? 19.170 3.234 -7.246 1.00 72.44 82 LEU A CA 1
ATOM 622 C C . LEU A 1 82 ? 18.802 4.712 -7.021 1.00 72.44 82 LEU A C 1
ATOM 624 O O . LEU A 1 82 ? 18.990 5.236 -5.921 1.00 72.44 82 LEU A O 1
ATOM 628 N N . VAL A 1 83 ? 18.178 5.357 -8.011 1.00 67.12 83 VAL A N 1
ATOM 629 C CA . VAL A 1 83 ? 17.666 6.735 -7.923 1.00 67.12 83 VAL A CA 1
ATOM 630 C C . VAL A 1 83 ? 16.582 6.850 -6.852 1.00 67.12 83 VAL A C 1
ATOM 632 O O . VAL A 1 83 ? 16.653 7.744 -6.011 1.00 67.12 83 VAL A O 1
ATOM 635 N N . VAL A 1 84 ? 15.615 5.930 -6.820 1.00 66.44 84 VAL A N 1
ATOM 636 C CA . VAL A 1 84 ? 14.560 5.874 -5.794 1.00 66.44 84 VAL A CA 1
ATOM 637 C C . VAL A 1 84 ? 15.165 5.730 -4.405 1.00 66.44 84 VAL A C 1
ATOM 639 O O . VAL A 1 84 ? 14.757 6.456 -3.503 1.00 66.44 84 VAL A O 1
ATOM 642 N N . THR A 1 85 ? 16.160 4.857 -4.235 1.00 68.56 85 THR A N 1
ATOM 643 C CA . THR A 1 85 ? 16.832 4.627 -2.947 1.00 68.56 85 THR A CA 1
ATOM 644 C C . THR A 1 85 ? 17.564 5.880 -2.472 1.00 68.56 85 THR A C 1
ATOM 646 O O . THR A 1 85 ? 17.353 6.316 -1.340 1.00 68.56 85 THR A O 1
ATOM 649 N N . ILE A 1 86 ? 18.363 6.509 -3.343 1.00 70.75 86 ILE A N 1
ATOM 650 C CA . ILE A 1 86 ? 19.077 7.756 -3.030 1.00 70.75 86 ILE A CA 1
ATOM 651 C C . ILE A 1 86 ? 18.080 8.860 -2.668 1.00 70.75 86 ILE A C 1
ATOM 653 O O . ILE A 1 86 ? 18.243 9.561 -1.668 1.00 70.75 86 ILE A O 1
ATOM 657 N N . LEU A 1 87 ? 17.011 9.000 -3.449 1.00 63.78 87 LEU A N 1
ATOM 658 C CA . LEU A 1 87 ? 16.045 10.076 -3.279 1.00 63.78 87 LEU A CA 1
ATOM 659 C C . LEU A 1 87 ? 15.148 9.858 -2.058 1.00 63.78 87 LEU A C 1
ATOM 661 O O . LEU A 1 87 ? 14.824 10.816 -1.358 1.00 63.78 87 LEU A O 1
ATOM 665 N N . HIS A 1 88 ? 14.796 8.611 -1.743 1.00 65.94 88 HIS A N 1
ATOM 666 C CA . HIS A 1 88 ? 14.081 8.275 -0.516 1.00 65.94 88 HIS A CA 1
ATOM 667 C C . HIS A 1 88 ? 14.924 8.611 0.719 1.00 65.94 88 HIS A C 1
ATOM 669 O O . HIS A 1 88 ? 14.412 9.204 1.674 1.00 65.94 88 HIS A O 1
ATOM 675 N N . LEU A 1 89 ? 16.227 8.315 0.662 1.00 63.94 89 LEU A N 1
ATOM 676 C CA . LEU A 1 89 ? 17.168 8.598 1.743 1.00 63.94 89 LEU A CA 1
ATOM 677 C C . LEU A 1 89 ? 17.384 10.105 1.947 1.00 63.94 89 LEU A C 1
ATOM 679 O O . LEU A 1 89 ? 17.526 10.551 3.084 1.00 63.94 89 LEU A O 1
ATOM 683 N N . TRP A 1 90 ? 17.352 10.894 0.868 1.00 60.62 90 TRP A N 1
ATOM 684 C CA . TRP A 1 90 ? 17.587 12.338 0.932 1.00 60.62 90 TRP A CA 1
ATOM 685 C C . TRP A 1 90 ? 16.331 13.154 1.265 1.00 60.62 90 TRP A C 1
ATOM 687 O O . TRP A 1 90 ? 16.396 14.115 2.027 1.00 60.62 90 TRP A O 1
ATOM 697 N N . ARG A 1 91 ? 15.165 12.774 0.725 1.00 62.16 91 ARG A N 1
ATOM 698 C CA . ARG A 1 91 ? 13.933 13.581 0.815 1.00 62.16 91 ARG A CA 1
ATOM 699 C C . ARG A 1 91 ? 12.921 13.087 1.844 1.00 62.16 91 ARG A C 1
ATOM 701 O O . ARG A 1 91 ? 11.982 13.835 2.096 1.00 62.16 91 ARG A O 1
ATOM 708 N N . ARG A 1 92 ? 13.047 11.860 2.381 1.00 62.50 92 ARG A N 1
ATOM 709 C CA . ARG A 1 92 ? 12.066 11.197 3.283 1.00 62.50 92 ARG A CA 1
ATOM 710 C C . ARG A 1 92 ? 10.590 11.303 2.828 1.00 62.50 92 ARG A C 1
ATOM 712 O O . ARG A 1 92 ? 9.676 11.049 3.606 1.00 62.50 92 ARG A O 1
ATOM 719 N N . ASN A 1 93 ? 10.344 11.638 1.557 1.00 67.50 93 ASN A N 1
ATOM 720 C CA . ASN A 1 93 ? 9.025 11.911 0.989 1.00 67.50 93 ASN A CA 1
ATOM 721 C C . ASN A 1 93 ? 8.628 10.769 0.048 1.00 67.50 93 ASN A C 1
ATOM 723 O O . ASN A 1 93 ? 9.124 10.685 -1.077 1.00 67.50 93 ASN A O 1
ATOM 727 N N . ALA A 1 94 ? 7.701 9.917 0.493 1.00 66.50 94 ALA A N 1
ATOM 728 C CA . ALA A 1 94 ? 7.248 8.742 -0.257 1.00 66.50 94 ALA A CA 1
ATOM 729 C C . ALA A 1 94 ? 6.657 9.095 -1.637 1.00 66.50 94 ALA A C 1
ATOM 731 O O . ALA A 1 94 ? 6.971 8.431 -2.620 1.00 66.50 94 ALA A O 1
ATOM 732 N N . LEU A 1 95 ? 5.875 10.177 -1.737 1.00 69.38 95 LEU A N 1
ATOM 733 C CA . LEU A 1 95 ? 5.225 10.584 -2.992 1.00 69.38 95 LEU A CA 1
ATOM 734 C C . LEU A 1 95 ? 6.229 10.928 -4.103 1.00 69.38 95 LEU A C 1
ATOM 736 O O . LEU A 1 95 ? 6.059 10.493 -5.238 1.00 69.38 95 LEU A O 1
ATOM 740 N N . LEU A 1 96 ? 7.303 11.658 -3.780 1.00 67.06 96 LEU A N 1
ATOM 741 C CA . LEU A 1 96 ? 8.342 12.001 -4.761 1.00 67.06 96 LEU A CA 1
ATOM 742 C C . LEU A 1 96 ? 9.117 10.769 -5.225 1.00 67.06 96 LEU A C 1
ATOM 744 O O . LEU A 1 96 ? 9.455 10.657 -6.397 1.00 67.06 96 LEU A O 1
ATOM 748 N N . SER A 1 97 ? 9.364 9.838 -4.307 1.00 66.56 97 SER A N 1
ATOM 749 C CA . SER A 1 97 ? 10.053 8.583 -4.593 1.00 66.56 97 SER A CA 1
ATOM 750 C C . SER A 1 97 ? 9.249 7.708 -5.570 1.00 66.56 97 SER A C 1
ATOM 752 O O . SER A 1 97 ? 9.825 7.154 -6.501 1.00 66.56 97 SER A O 1
ATOM 754 N N . ILE A 1 98 ? 7.915 7.670 -5.437 1.00 70.00 98 ILE A N 1
ATOM 755 C CA . ILE A 1 98 ? 7.019 6.932 -6.348 1.00 70.00 98 ILE A CA 1
ATOM 756 C C . ILE A 1 98 ? 6.989 7.565 -7.745 1.00 70.00 98 ILE A C 1
ATOM 758 O O . ILE A 1 98 ? 7.138 6.854 -8.738 1.00 70.00 98 ILE A O 1
ATOM 762 N N . VAL A 1 99 ? 6.816 8.889 -7.837 1.00 74.38 99 VAL A N 1
ATOM 763 C CA . VAL A 1 99 ? 6.724 9.591 -9.132 1.00 74.38 99 VAL A CA 1
ATOM 764 C C . VAL A 1 99 ? 8.027 9.461 -9.918 1.00 74.38 99 VAL A C 1
ATOM 766 O O . VAL A 1 99 ? 8.002 9.125 -11.098 1.00 74.38 99 VAL A O 1
ATOM 769 N N . ILE A 1 100 ? 9.166 9.670 -9.256 1.00 72.19 100 ILE A N 1
ATOM 770 C CA . ILE A 1 100 ? 10.481 9.587 -9.900 1.00 72.19 100 ILE A CA 1
ATOM 771 C C . ILE A 1 100 ? 10.825 8.136 -10.245 1.00 72.19 100 ILE A C 1
ATOM 773 O O . ILE A 1 100 ? 11.309 7.874 -11.339 1.00 72.19 100 ILE A O 1
ATOM 777 N N . GLY A 1 101 ? 10.516 7.183 -9.360 1.00 65.12 101 GLY A N 1
ATOM 778 C CA . GLY A 1 101 ? 10.714 5.761 -9.639 1.00 65.12 101 GLY A CA 1
ATOM 779 C C . GLY A 1 101 ? 9.915 5.269 -10.838 1.00 65.12 101 GLY A C 1
ATOM 780 O O . GLY A 1 101 ? 10.454 4.566 -11.684 1.00 65.12 101 GLY A O 1
ATOM 781 N N . THR A 1 102 ? 8.657 5.697 -10.950 1.00 68.62 102 THR A N 1
ATOM 782 C CA . THR A 1 102 ? 7.800 5.355 -12.094 1.00 68.62 102 THR A CA 1
ATOM 783 C C . THR A 1 102 ? 8.300 6.021 -13.375 1.00 68.62 102 THR A C 1
ATOM 785 O O . THR A 1 102 ? 8.378 5.363 -14.405 1.00 68.62 102 THR A O 1
ATOM 788 N N . GLY A 1 103 ? 8.694 7.298 -13.308 1.00 67.00 103 GLY A N 1
ATOM 789 C CA . GLY A 1 103 ? 9.225 8.035 -14.457 1.00 67.00 103 GLY A CA 1
ATOM 790 C C . GLY A 1 103 ? 10.590 7.548 -14.955 1.00 67.00 103 GLY A C 1
ATOM 791 O O . GLY A 1 103 ? 10.903 7.770 -16.112 1.00 67.00 103 GLY A O 1
ATOM 792 N N . CYS A 1 104 ? 11.398 6.896 -14.112 1.00 62.66 104 CYS A N 1
ATOM 793 C CA . CYS A 1 104 ? 12.625 6.220 -14.550 1.00 62.66 104 CYS A CA 1
ATOM 794 C C . CYS A 1 104 ? 12.390 4.786 -15.053 1.00 62.66 104 CYS A C 1
ATOM 796 O O . CYS A 1 104 ? 13.274 4.234 -15.703 1.00 62.66 104 CYS A O 1
ATOM 798 N N . TYR A 1 105 ? 11.269 4.155 -14.686 1.00 60.12 105 TYR A N 1
ATOM 799 C CA . TYR A 1 105 ? 10.925 2.800 -15.128 1.00 60.12 105 TYR A CA 1
ATOM 800 C C . TYR A 1 105 ? 10.246 2.785 -16.503 1.00 60.12 105 TYR A C 1
ATOM 802 O O . TYR A 1 105 ? 10.498 1.872 -17.288 1.00 60.12 105 TYR A O 1
ATOM 810 N N . MET A 1 106 ? 9.371 3.763 -16.755 1.00 61.59 106 MET A N 1
ATOM 811 C CA . MET A 1 106 ? 8.735 3.999 -18.059 1.00 61.59 106 MET A CA 1
ATOM 812 C C . MET A 1 106 ? 9.726 4.610 -19.047 1.00 61.59 106 MET A C 1
ATOM 814 O O . MET A 1 106 ? 9.645 4.229 -20.234 1.00 61.59 106 MET A O 1
#

Sequence (106 aa):
MSHLELISYIVVCALATFATRIVPFVALGKQAEHPLVLHLGRYLPPAVMLVLVIYALREFRPLEGGQLNIAANGLPMLLAALVVTILHLWRRNALLSIVIGTGCYM

Foldseek 3Di:
DDPVVVVVVVVVVVVVVVCVVVVCCVVCVVVCVPVVNVVCVVVVVVVVVVVVLVVLCVVLDCDPPPDRCPPPQNVLLVVLNVCLVVCCVVPVDPVVSVVSSVVSND

pLDDT: mean 71.16, std 14.2, range [40.91, 95.62]

Secondary structure (DSSP, 8-state):
--HHHHHHHHHHHHHHHHHHHHHHHHHSGGGTTSHHHHHHHHHHHHHHHHHHHHHHHHH--TTSSSS---SSSHHHHHHHHHHHHHHHHHH--HHHHHHHHHHHH-